Protein AF-A0A8X6HW62-F1 (afdb_monomer)

Organism: Trichonephila clavata (NCBI:txid2740835)

Nearest PDB structures (foldseek):
  3idh-assembly1_A  TM=6.284E-01  e=1.999E+00  Homo sapiens
  3taz-assembly1_B  TM=3.962E-01  e=6.590E-01  Pyrococcus furiosus DSM 3638
  3vey-assembly1_A  TM=6.146E-01  e=5.395E+00  Homo sapiens
  8joh-assembly5_C  TM=4.429E-01  e=4.801E+00  Echinococcus multilocularis
  4r80-assembly2_B  TM=2.470E-01  e=3.190E+00  synthetic construct

pLDDT: mean 83.11, std 15.18, range [34.59, 95.94]

Secondary structure (DSSP, 8-state):
-HHHHHTT--TTSPPPHHHHHHHHHHHHHGGGGGG----S----S--SEEEEEEEEEE-SSEEEEEEEEEEEETTEEEEEEEEEEEEEPPSS---GGGG------

InterPro domains:
  IPR008042 Retrotransposon Pao-like, RNAseH-like domain [PF05380] (1-98)

Solvent-accessible surface area (backbone atoms only — not comparable to full-atom values): 6805 Å² total; per-residue (Å²): 110,75,64,44,61,74,67,66,59,53,96,90,52,85,68,57,69,72,58,45,52,54,48,54,57,54,56,66,54,53,67,55,55,82,72,63,79,80,71,85,73,84,76,73,90,78,63,82,46,76,48,79,47,76,48,75,50,76,54,92,62,30,38,36,40,38,35,30,40,38,37,29,40,97,89,45,77,48,79,43,75,74,49,73,53,74,47,73,43,68,93,63,92,65,60,86,81,68,72,78,74,84,77,84,128

Mean predicted aligned error: 8.48 Å

Structure (mmCIF, N/CA/C/O backbone):
data_AF-A0A8X6HW62-F1
#
_entry.id   AF-A0A8X6HW62-F1
#
loop_
_atom_site.group_PDB
_atom_site.id
_atom_site.type_symbol
_atom_site.label_atom_id
_atom_site.label_alt_id
_atom_site.label_comp_id
_atom_site.label_asym_id
_atom_site.label_entity_id
_atom_site.label_seq_id
_atom_site.pdbx_PDB_ins_code
_atom_site.Cartn_x
_atom_site.Cartn_y
_atom_site.Cartn_z
_atom_site.occupancy
_atom_site.B_iso_or_equiv
_atom_site.auth_seq_id
_atom_site.auth_comp_id
_atom_site.auth_asym_id
_atom_site.auth_atom_id
_atom_site.pdbx_PDB_model_num
ATOM 1 N N . MET A 1 1 ? 10.039 4.108 -13.594 1.00 81.81 1 MET A N 1
ATOM 2 C CA . MET A 1 1 ? 10.764 2.827 -13.766 1.00 81.81 1 MET A CA 1
ATOM 3 C C . MET A 1 1 ? 10.181 1.909 -14.836 1.00 81.81 1 MET A C 1
ATOM 5 O O . MET A 1 1 ? 10.960 1.444 -15.649 1.00 81.81 1 MET A O 1
ATOM 9 N N . GLN A 1 2 ? 8.861 1.694 -14.941 1.00 85.00 2 GLN A N 1
ATOM 10 C CA . GLN A 1 2 ? 8.278 0.915 -16.060 1.00 85.00 2 GLN A CA 1
ATOM 11 C C . GLN A 1 2 ? 8.669 1.465 -17.456 1.00 85.00 2 GLN A C 1
ATOM 13 O O . GLN A 1 2 ? 8.754 0.726 -18.431 1.00 85.00 2 GLN A O 1
ATOM 18 N N . GLU A 1 3 ? 8.946 2.769 -17.545 1.00 85.62 3 GLU A N 1
ATOM 19 C CA . GLU A 1 3 ? 9.526 3.431 -18.723 1.00 85.62 3 GLU A CA 1
ATOM 20 C C . GLU A 1 3 ? 10.908 2.879 -19.119 1.00 85.62 3 GLU A C 1
ATOM 22 O O . GLU A 1 3 ? 11.149 2.702 -20.307 1.00 85.62 3 GLU A O 1
ATOM 27 N N . ALA A 1 4 ? 11.777 2.537 -18.161 1.00 88.31 4 ALA A N 1
ATOM 28 C CA . ALA A 1 4 ? 13.085 1.942 -18.450 1.00 88.31 4 ALA A CA 1
ATOM 29 C C . ALA A 1 4 ? 12.931 0.558 -19.099 1.00 88.31 4 ALA A C 1
ATOM 31 O O . ALA A 1 4 ? 13.599 0.248 -20.082 1.00 88.31 4 ALA A O 1
ATOM 32 N N . TRP A 1 5 ? 11.959 -0.233 -18.627 1.00 85.50 5 TRP A N 1
ATOM 33 C CA . TRP A 1 5 ? 11.608 -1.516 -19.245 1.00 85.50 5 TRP A CA 1
ATOM 34 C C . TRP A 1 5 ? 11.034 -1.344 -20.656 1.00 85.50 5 TRP A C 1
ATOM 36 O O . TRP A 1 5 ? 11.362 -2.129 -21.542 1.00 85.50 5 TRP A O 1
ATOM 46 N N . ARG A 1 6 ? 10.218 -0.303 -20.903 1.00 84.56 6 ARG A N 1
ATOM 47 C CA . ARG A 1 6 ? 9.771 0.042 -22.271 1.00 84.56 6 ARG A CA 1
ATOM 48 C C . ARG A 1 6 ? 10.945 0.393 -23.178 1.00 84.56 6 ARG A C 1
ATOM 50 O O . ARG A 1 6 ? 10.948 -0.017 -24.334 1.00 84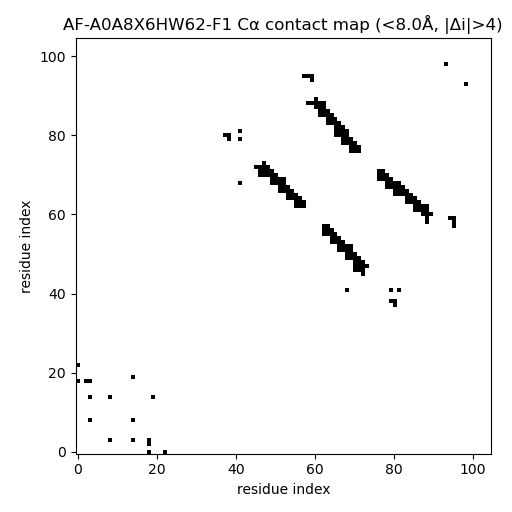.56 6 ARG A O 1
ATOM 57 N N . GLY A 1 7 ? 11.920 1.123 -22.643 1.00 86.19 7 GLY A N 1
ATOM 58 C CA . GLY A 1 7 ? 13.154 1.478 -23.336 1.00 86.19 7 GLY A CA 1
ATOM 59 C C . GLY A 1 7 ? 14.114 0.308 -23.549 1.00 86.19 7 GLY A C 1
ATOM 60 O O . GLY A 1 7 ? 15.124 0.503 -24.209 1.00 86.19 7 GLY A O 1
ATOM 61 N N . LYS A 1 8 ? 13.805 -0.890 -23.018 1.00 87.44 8 LYS A N 1
ATOM 62 C CA . LYS A 1 8 ? 14.682 -2.073 -23.029 1.00 87.44 8 LYS A CA 1
ATOM 63 C C . LYS A 1 8 ? 16.088 -1.778 -22.490 1.00 87.44 8 LYS A C 1
ATOM 65 O O . LYS A 1 8 ? 17.051 -2.379 -22.946 1.00 87.44 8 LYS A O 1
ATOM 70 N N . ILE A 1 9 ? 16.175 -0.861 -21.528 1.00 89.19 9 ILE A N 1
ATOM 71 C CA . ILE A 1 9 ? 17.438 -0.475 -20.904 1.00 89.19 9 ILE A CA 1
ATOM 72 C C . ILE A 1 9 ? 17.918 -1.642 -20.042 1.00 89.19 9 ILE A C 1
ATOM 74 O O . ILE A 1 9 ? 17.146 -2.175 -19.233 1.00 89.19 9 ILE A O 1
ATOM 78 N N . GLY A 1 10 ? 19.169 -2.050 -20.248 1.00 88.31 10 GLY A N 1
ATOM 79 C CA . GLY A 1 10 ? 19.820 -3.101 -19.472 1.00 88.31 10 GLY A CA 1
ATOM 80 C C . GLY A 1 10 ? 19.971 -2.729 -17.993 1.00 88.31 10 GLY A C 1
ATOM 81 O O . GLY A 1 10 ? 19.949 -1.559 -17.623 1.00 88.31 10 GLY A O 1
ATOM 82 N N . TRP A 1 11 ? 20.137 -3.730 -17.125 1.00 87.31 11 TRP A N 1
ATOM 83 C CA . TRP A 1 11 ? 20.316 -3.502 -15.682 1.00 87.31 11 TRP A CA 1
ATOM 84 C C . TRP A 1 11 ? 21.613 -2.757 -15.343 1.00 87.31 11 TRP A C 1
ATOM 86 O O . TRP A 1 11 ? 21.635 -1.999 -14.377 1.00 87.31 11 TRP A O 1
ATOM 96 N N . ASP A 1 12 ? 22.653 -2.946 -16.156 1.00 91.31 12 ASP A N 1
ATOM 97 C CA . ASP A 1 12 ? 23.968 -2.313 -15.999 1.00 91.31 12 ASP A CA 1
ATOM 98 C C . ASP A 1 12 ? 24.146 -1.075 -16.899 1.00 91.31 12 ASP A C 1
ATOM 100 O O . ASP A 1 12 ? 25.214 -0.463 -16.928 1.00 91.31 12 ASP A O 1
ATOM 104 N N . GLU A 1 13 ? 23.117 -0.704 -17.666 1.00 91.44 13 GLU A N 1
ATOM 105 C CA . GLU A 1 13 ? 23.168 0.444 -18.569 1.00 91.44 13 GLU A CA 1
ATOM 106 C C . GLU A 1 13 ? 22.833 1.750 -17.843 1.00 91.44 13 GLU A C 1
ATOM 108 O O . GLU A 1 13 ? 22.005 1.808 -16.930 1.00 91.44 13 GLU A O 1
ATOM 113 N N . VAL A 1 14 ? 23.466 2.837 -18.286 1.00 90.50 14 VAL A N 1
ATOM 114 C CA . VAL A 1 14 ? 23.213 4.171 -17.738 1.00 90.50 14 VAL A CA 1
ATOM 115 C C . VAL A 1 14 ? 21.796 4.615 -18.102 1.00 90.50 14 VAL A C 1
ATOM 117 O O . VAL A 1 14 ? 21.412 4.636 -19.272 1.00 90.50 14 VAL A O 1
ATOM 120 N N . LEU A 1 15 ? 21.019 5.006 -17.089 1.00 91.88 15 LEU A N 1
ATOM 121 C CA . LEU A 1 15 ? 19.681 5.551 -17.293 1.00 91.88 15 LEU A CA 1
ATOM 122 C C . LEU A 1 15 ? 19.750 6.930 -17.975 1.00 91.88 15 LEU A C 1
ATOM 124 O O . LEU A 1 15 ? 20.575 7.759 -17.593 1.00 91.88 15 LEU A O 1
ATOM 128 N N . PRO A 1 16 ? 18.836 7.228 -18.917 1.00 93.88 16 PRO A N 1
ATOM 129 C CA . PRO A 1 16 ? 18.599 8.583 -19.394 1.00 93.88 16 PRO A CA 1
ATOM 130 C C . PRO A 1 16 ? 18.372 9.552 -18.233 1.00 93.88 16 PRO A C 1
ATOM 132 O O . PRO A 1 16 ? 17.716 9.203 -17.244 1.00 93.88 16 PRO A O 1
ATOM 135 N N . VAL A 1 17 ? 18.867 10.781 -18.382 1.00 93.94 17 VAL A N 1
ATOM 136 C CA . VAL A 1 17 ? 18.878 11.815 -17.333 1.00 93.94 17 VAL A CA 1
ATOM 137 C C . VAL A 1 17 ? 17.485 12.041 -16.736 1.00 93.94 17 VAL A C 1
ATOM 139 O O . VAL A 1 17 ? 17.327 12.196 -15.525 1.00 93.94 17 VAL A O 1
ATOM 142 N N . GLU A 1 18 ? 16.443 11.998 -17.563 1.00 92.06 18 GLU A N 1
ATOM 143 C CA . GLU A 1 18 ? 15.057 12.194 -17.142 1.00 92.06 18 GLU A CA 1
ATOM 144 C C . GLU A 1 18 ? 14.562 11.052 -16.243 1.00 92.06 18 GLU A C 1
ATOM 146 O O . GLU A 1 18 ? 13.844 11.283 -15.264 1.00 92.06 18 GLU A O 1
ATOM 151 N N . LEU A 1 19 ? 14.942 9.809 -16.558 1.00 91.81 19 LEU A N 1
ATOM 152 C CA . LEU A 1 19 ? 14.580 8.632 -15.768 1.00 91.81 19 LEU A CA 1
ATOM 153 C C . LEU A 1 19 ? 15.359 8.579 -14.461 1.00 91.81 19 LEU A C 1
ATOM 155 O O . LEU A 1 19 ? 14.770 8.271 -13.422 1.00 91.81 19 LEU A O 1
ATOM 159 N N . GLU A 1 20 ? 16.644 8.926 -14.503 1.00 93.81 20 GLU A N 1
ATOM 160 C CA . GLU A 1 20 ? 17.471 9.055 -13.310 1.00 93.81 20 GLU A CA 1
ATOM 161 C C . GLU A 1 20 ? 16.887 10.110 -12.360 1.00 93.81 20 GLU A C 1
ATOM 163 O O . GLU A 1 20 ? 16.722 9.850 -11.167 1.00 93.81 20 GLU A O 1
ATOM 168 N N . HIS A 1 21 ? 16.482 11.272 -12.881 1.00 94.12 21 HIS A N 1
ATOM 169 C CA . HIS A 1 21 ? 15.871 12.324 -12.073 1.00 94.12 21 HIS A CA 1
ATOM 170 C C . HIS A 1 21 ? 14.576 11.854 -11.389 1.00 94.12 21 HIS A C 1
ATOM 172 O O . HIS A 1 21 ? 14.417 12.025 -10.176 1.00 94.12 21 HIS A O 1
ATOM 178 N N . LYS A 1 22 ? 13.670 11.199 -12.136 1.00 91.75 22 LYS A N 1
ATOM 179 C CA . LYS A 1 22 ? 12.438 10.610 -11.576 1.00 91.75 22 LYS A CA 1
ATOM 180 C C . LYS A 1 22 ? 12.748 9.572 -10.495 1.00 91.75 22 LYS A C 1
ATOM 182 O O . LYS A 1 22 ? 12.083 9.550 -9.460 1.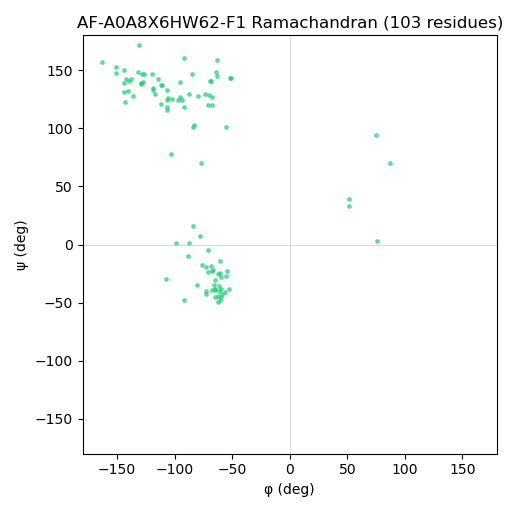00 91.75 22 LYS A O 1
ATOM 187 N N . TYR A 1 23 ? 13.743 8.717 -10.734 1.00 92.38 23 TYR A N 1
ATOM 188 C CA . TYR A 1 23 ? 14.170 7.706 -9.771 1.00 92.38 2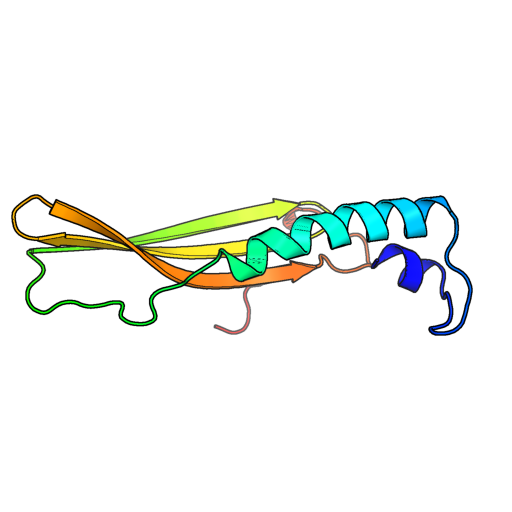3 TYR A CA 1
ATOM 189 C C . TYR A 1 23 ? 14.691 8.348 -8.483 1.00 92.38 23 TYR A C 1
ATOM 191 O O . TYR A 1 23 ? 14.214 8.004 -7.406 1.00 92.38 23 TYR A O 1
ATOM 199 N N . ARG A 1 24 ? 15.589 9.334 -8.580 1.00 94.00 24 ARG A N 1
ATOM 200 C CA . ARG A 1 24 ? 16.139 10.039 -7.412 1.00 94.00 24 ARG A CA 1
ATOM 201 C C . ARG A 1 24 ? 15.064 10.771 -6.612 1.00 94.00 24 ARG A C 1
ATOM 203 O O . ARG A 1 24 ? 15.139 10.826 -5.386 1.00 94.00 24 ARG A O 1
ATOM 210 N N . LEU A 1 25 ? 14.051 11.330 -7.278 1.00 93.25 25 LEU A N 1
ATOM 211 C CA . LEU A 1 25 ? 12.917 11.943 -6.584 1.00 93.25 25 LEU A CA 1
ATOM 212 C C . LEU A 1 25 ? 12.119 10.900 -5.791 1.00 93.25 25 LEU A C 1
ATOM 214 O O . LEU A 1 25 ? 11.806 11.134 -4.626 1.00 93.25 25 LEU A O 1
ATOM 218 N N . TRP A 1 26 ? 11.832 9.746 -6.396 1.00 92.00 26 TRP A N 1
ATOM 219 C CA . TRP A 1 26 ? 11.176 8.632 -5.710 1.00 92.00 26 TRP A CA 1
ATOM 220 C C . TRP A 1 26 ? 12.025 8.096 -4.548 1.00 92.00 26 TRP A C 1
ATOM 222 O O . TRP A 1 26 ? 11.511 7.934 -3.444 1.00 92.00 26 TRP A O 1
ATOM 232 N N . GLU A 1 27 ? 13.330 7.910 -4.748 1.00 93.62 27 GLU A N 1
ATOM 233 C CA . GLU A 1 27 ? 14.270 7.441 -3.724 1.00 93.62 27 GLU A CA 1
ATOM 234 C C . GLU A 1 27 ? 14.249 8.340 -2.479 1.00 93.62 27 GLU A C 1
ATOM 236 O O . GLU A 1 27 ? 14.204 7.849 -1.353 1.00 93.62 27 GLU A O 1
ATOM 241 N N . ARG A 1 28 ? 14.167 9.665 -2.656 1.00 93.25 28 ARG A N 1
ATOM 242 C CA . ARG A 1 28 ? 14.043 10.614 -1.534 1.00 93.25 28 ARG A CA 1
ATOM 243 C C . ARG A 1 28 ? 12.791 10.385 -0.685 1.00 93.25 28 ARG A C 1
ATOM 245 O O . ARG A 1 28 ? 12.808 10.675 0.509 1.00 93.25 28 ARG A O 1
ATOM 252 N N . THR A 1 29 ? 11.717 9.846 -1.265 1.00 91.25 29 THR A N 1
ATOM 253 C CA . THR A 1 29 ? 10.493 9.518 -0.515 1.00 91.25 29 THR A CA 1
ATOM 254 C C . THR A 1 29 ? 10.632 8.251 0.331 1.00 91.25 29 THR A C 1
ATOM 256 O O . THR A 1 29 ? 9.884 8.072 1.290 1.00 91.25 29 THR A O 1
ATOM 259 N N . MET A 1 30 ? 11.628 7.401 0.057 1.00 89.25 30 MET A N 1
ATOM 260 C CA . MET A 1 30 ? 11.808 6.122 0.754 1.00 89.25 30 MET A CA 1
ATOM 261 C C . MET A 1 30 ? 12.061 6.296 2.253 1.00 89.25 30 MET A C 1
ATOM 263 O O . MET A 1 30 ? 11.698 5.426 3.043 1.00 89.25 30 MET A O 1
ATOM 267 N N . HIS A 1 31 ? 12.597 7.445 2.678 1.00 88.94 31 HI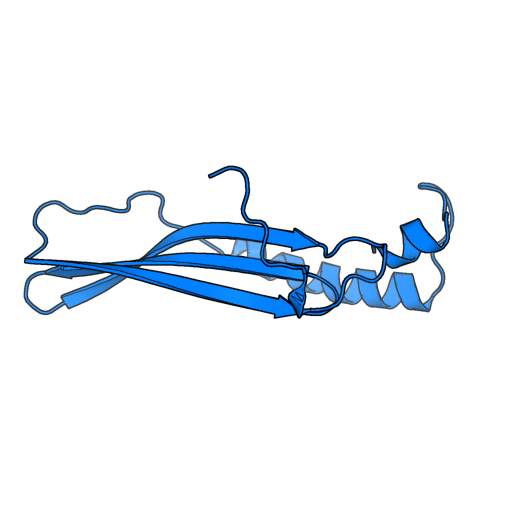S A N 1
ATOM 268 C CA . HIS A 1 31 ? 12.762 7.754 4.098 1.00 88.94 31 HIS A CA 1
ATOM 269 C C . HIS A 1 31 ? 11.427 7.786 4.870 1.00 88.94 31 HIS A C 1
ATOM 271 O O . HIS A 1 31 ? 11.411 7.538 6.071 1.00 88.94 31 HIS A O 1
ATOM 277 N N . PHE A 1 32 ? 10.288 8.039 4.218 1.00 89.12 32 PHE A N 1
ATOM 278 C CA . PHE A 1 32 ? 8.987 7.972 4.891 1.00 89.12 32 PHE A CA 1
ATOM 279 C C . PHE A 1 32 ? 8.570 6.541 5.241 1.00 89.12 32 PHE A C 1
ATOM 281 O O . PHE A 1 32 ? 7.809 6.351 6.188 1.00 89.12 32 PHE A O 1
ATOM 288 N N . MET A 1 33 ? 9.092 5.528 4.542 1.00 87.19 33 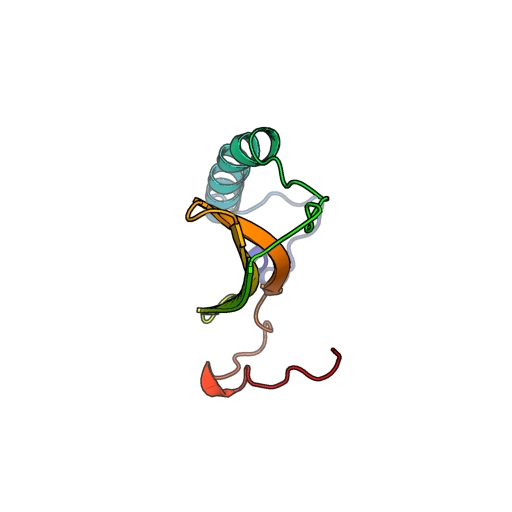MET A N 1
ATOM 289 C CA . MET A 1 33 ? 8.738 4.136 4.822 1.00 87.19 33 MET A CA 1
ATOM 290 C C . MET A 1 33 ? 9.227 3.680 6.195 1.00 87.19 33 MET A C 1
ATOM 292 O O . MET A 1 33 ? 8.521 2.936 6.864 1.00 87.19 33 MET A O 1
ATOM 296 N N . SER A 1 34 ? 10.384 4.164 6.660 1.00 88.12 34 SER A N 1
ATOM 297 C CA . SER A 1 34 ? 10.876 3.832 8.006 1.00 88.12 34 SER A CA 1
ATOM 298 C C . SER A 1 34 ? 9.999 4.416 9.118 1.00 88.12 34 SER A C 1
ATOM 300 O O . SER A 1 34 ? 9.989 3.901 10.232 1.00 88.12 34 SER A O 1
ATOM 302 N N . LYS A 1 35 ? 9.232 5.469 8.810 1.00 88.12 35 LYS A N 1
ATOM 303 C CA . LYS A 1 35 ? 8.258 6.093 9.714 1.00 88.12 35 LYS A CA 1
ATOM 304 C C . LYS A 1 35 ? 6.875 5.442 9.626 1.00 88.12 35 LYS A C 1
ATOM 306 O O . LYS A 1 35 ? 6.012 5.738 10.448 1.00 88.12 35 LYS A O 1
ATOM 311 N N . CYS A 1 36 ? 6.647 4.572 8.642 1.00 86.50 36 CYS A N 1
ATOM 312 C CA . CYS A 1 36 ? 5.380 3.879 8.466 1.00 86.50 36 CYS A CA 1
ATOM 313 C C . CYS A 1 36 ? 5.329 2.649 9.381 1.00 86.50 36 CYS A C 1
ATOM 315 O O . CYS A 1 36 ? 5.932 1.616 9.098 1.00 86.50 36 CYS A O 1
ATOM 317 N N . ALA A 1 37 ? 4.591 2.757 10.486 1.00 86.88 37 ALA A N 1
ATOM 318 C CA . ALA A 1 37 ? 4.316 1.640 11.381 1.00 86.88 37 ALA A CA 1
ATOM 319 C C . ALA A 1 37 ? 2.861 1.186 11.216 1.00 86.88 37 ALA A C 1
ATOM 321 O O . ALA A 1 37 ? 1.930 1.942 11.490 1.00 86.88 37 ALA A O 1
ATOM 322 N N . ILE A 1 38 ? 2.662 -0.063 10.788 1.00 86.06 38 ILE A N 1
ATOM 323 C CA . ILE A 1 38 ? 1.332 -0.666 10.643 1.00 86.06 38 ILE A CA 1
ATOM 324 C C . ILE A 1 38 ? 1.137 -1.673 11.773 1.00 86.06 38 ILE A C 1
ATOM 326 O O . ILE A 1 38 ? 1.842 -2.681 11.864 1.00 86.06 38 ILE A O 1
ATOM 330 N N . SER A 1 39 ? 0.171 -1.403 12.648 1.00 83.75 39 SER A N 1
ATOM 331 C CA . SER A 1 39 ? -0.186 -2.338 13.712 1.00 83.75 39 SER A CA 1
ATOM 332 C C . SER A 1 39 ? -0.822 -3.595 13.120 1.00 83.75 39 SER A C 1
ATOM 334 O O . SER A 1 39 ? -1.870 -3.523 12.486 1.00 83.75 39 SER A O 1
ATOM 336 N N . ARG A 1 40 ? -0.212 -4.761 13.365 1.00 82.25 40 ARG A N 1
ATOM 337 C CA . ARG A 1 40 ? -0.747 -6.063 12.923 1.00 82.25 40 ARG A CA 1
ATOM 338 C C . ARG A 1 40 ? -1.973 -6.517 13.721 1.00 82.25 40 ARG A C 1
ATOM 340 O O . ARG A 1 40 ? -2.716 -7.378 13.262 1.00 82.25 40 ARG A O 1
ATOM 347 N N . ARG A 1 41 ? -2.198 -5.961 14.917 1.00 82.25 41 ARG A N 1
ATOM 348 C CA . ARG A 1 41 ? -3.330 -6.338 15.773 1.00 82.25 41 ARG A CA 1
ATOM 349 C C . ARG A 1 41 ? -4.579 -5.563 15.367 1.00 82.25 41 ARG A C 1
ATOM 351 O O . ARG A 1 41 ? -4.775 -4.413 15.772 1.00 82.25 41 ARG A O 1
ATOM 358 N N . LEU A 1 42 ? -5.454 -6.226 14.621 1.00 75.56 42 LEU A N 1
ATOM 359 C CA . LEU A 1 42 ? -6.715 -5.644 14.164 1.00 75.56 42 LEU A CA 1
ATOM 360 C C . LEU A 1 42 ? -7.727 -5.518 15.304 1.00 75.56 42 LEU A C 1
ATOM 362 O O . LEU A 1 42 ? -8.288 -4.440 15.490 1.00 75.56 42 LEU A O 1
ATOM 366 N N . PHE A 1 43 ? -7.847 -6.540 16.152 1.00 71.88 43 PHE A N 1
ATOM 367 C CA . PHE A 1 43 ? -8.880 -6.577 17.185 1.00 71.88 43 PHE A CA 1
ATOM 368 C C . PHE A 1 43 ? -8.344 -6.334 18.605 1.00 71.88 43 PHE A C 1
ATOM 370 O O . PHE A 1 43 ? -7.340 -6.919 19.022 1.00 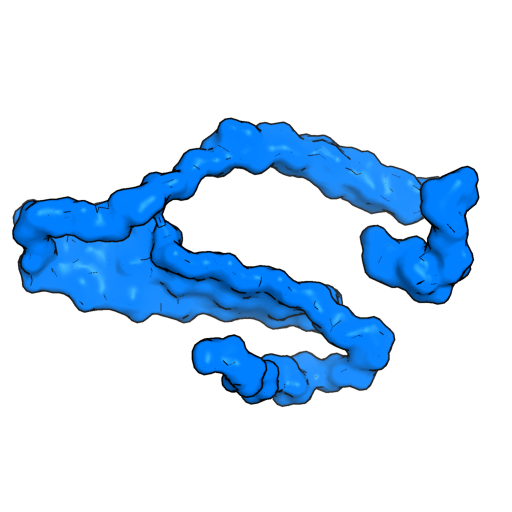71.88 43 PHE A O 1
ATOM 377 N N . ALA A 1 44 ? -9.019 -5.461 19.349 1.00 67.06 44 ALA A N 1
ATOM 378 C CA . ALA A 1 44 ? -9.037 -5.449 20.805 1.00 67.06 44 ALA A CA 1
ATOM 379 C C . ALA A 1 44 ? -10.228 -6.283 21.298 1.00 67.06 44 ALA A C 1
ATOM 381 O O . ALA A 1 44 ? -11.154 -6.571 20.540 1.00 67.06 44 ALA A O 1
ATOM 382 N N . GLU A 1 45 ? -10.176 -6.700 22.555 1.00 67.62 45 GLU A N 1
ATOM 383 C CA . GLU A 1 45 ? -11.301 -7.377 23.191 1.00 67.62 45 GLU A CA 1
ATOM 384 C C . GLU A 1 45 ? -12.387 -6.338 23.486 1.00 67.62 45 GLU A C 1
ATOM 386 O O . GLU A 1 45 ? -12.096 -5.306 24.093 1.00 67.62 45 GLU A O 1
ATOM 391 N N . ASN A 1 46 ? -13.622 -6.644 23.074 1.00 72.19 46 ASN A N 1
ATOM 392 C CA . ASN A 1 46 ? -14.839 -5.841 23.241 1.00 72.19 46 ASN A CA 1
ATOM 393 C C . ASN A 1 46 ? -14.923 -4.624 22.301 1.00 72.19 46 ASN A C 1
ATOM 395 O O . ASN A 1 46 ? -14.426 -3.551 22.619 1.00 72.19 46 ASN A O 1
ATOM 399 N N . TYR A 1 47 ? -15.589 -4.778 21.156 1.00 79.00 47 TYR A N 1
ATOM 400 C CA . TYR A 1 47 ? -16.061 -3.654 20.340 1.00 79.00 47 TYR A CA 1
ATOM 401 C C . TYR A 1 47 ? -17.583 -3.646 20.331 1.00 79.00 47 TYR A C 1
ATOM 403 O O . TYR A 1 47 ? -18.194 -4.713 20.293 1.00 79.00 47 TYR A O 1
ATOM 411 N N . ASP A 1 48 ? -18.162 -2.450 20.353 1.00 80.75 48 ASP A N 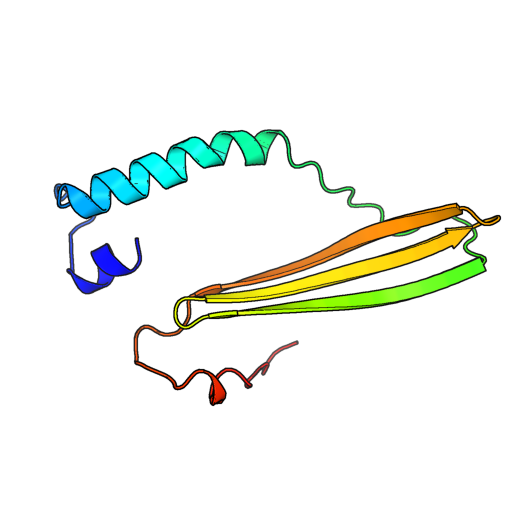1
ATOM 412 C CA . ASP A 1 48 ? -19.610 -2.252 20.297 1.00 80.75 48 ASP A CA 1
ATOM 413 C C . ASP A 1 48 ? -20.113 -2.353 18.848 1.00 80.75 48 ASP A C 1
ATOM 415 O O . ASP A 1 48 ? -21.189 -2.888 18.597 1.00 80.75 48 ASP A O 1
ATOM 419 N N . ASP A 1 49 ? -19.304 -1.882 17.891 1.00 87.38 49 ASP A N 1
ATOM 420 C CA . ASP A 1 49 ? -19.597 -1.927 16.457 1.00 87.38 49 ASP A CA 1
ATOM 421 C C . ASP A 1 49 ? -18.309 -1.996 15.615 1.00 87.38 49 ASP A C 1
ATOM 423 O O . ASP A 1 49 ? -17.239 -1.520 16.029 1.00 87.38 49 ASP A O 1
ATOM 427 N N . PHE A 1 50 ? -18.406 -2.582 14.418 1.00 89.75 50 PHE A N 1
ATOM 428 C CA . PHE A 1 50 ? -17.319 -2.605 13.444 1.00 89.75 50 PHE A CA 1
ATOM 429 C C . PHE A 1 50 ? -17.817 -2.487 12.000 1.00 89.75 50 PHE A C 1
ATOM 431 O O . PHE A 1 50 ? -18.763 -3.146 11.576 1.00 89.75 50 PHE A O 1
ATOM 438 N N . THR A 1 51 ? -17.097 -1.702 11.200 1.00 93.44 51 THR A N 1
ATOM 439 C CA . THR A 1 51 ? -17.342 -1.554 9.763 1.00 93.44 51 THR A CA 1
ATOM 440 C C . THR A 1 51 ? -16.049 -1.695 8.973 1.00 93.44 51 THR A C 1
ATOM 442 O O . THR A 1 51 ? -14.958 -1.338 9.428 1.00 93.44 51 THR A O 1
ATOM 445 N N . VAL A 1 52 ? -16.163 -2.220 7.755 1.00 93.75 52 VAL A N 1
ATOM 446 C CA . VAL A 1 52 ? -15.047 -2.301 6.809 1.00 93.75 52 VAL A CA 1
ATOM 447 C C . VAL A 1 52 ? -15.256 -1.260 5.720 1.0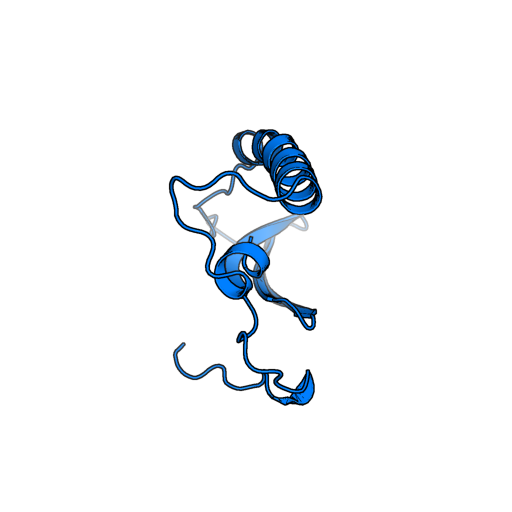0 93.75 52 VAL A C 1
ATOM 449 O O . VAL A 1 52 ? -16.281 -1.256 5.044 1.00 93.75 52 VAL A O 1
ATOM 452 N N . HIS A 1 53 ? -14.267 -0.389 5.542 1.00 95.62 53 HIS A N 1
ATOM 453 C CA . HIS A 1 53 ? -14.256 0.628 4.497 1.00 95.62 53 HIS A CA 1
ATOM 454 C C . HIS A 1 53 ? -13.168 0.301 3.483 1.00 95.62 53 HIS A C 1
ATOM 456 O O . HIS A 1 53 ? -11.992 0.212 3.836 1.00 95.62 53 HIS A O 1
ATOM 462 N N . ILE A 1 54 ? -13.559 0.124 2.225 1.00 95.94 54 ILE A N 1
ATOM 463 C CA . ILE A 1 54 ? -12.635 -0.136 1.124 1.00 95.94 54 ILE A CA 1
ATOM 464 C C . ILE A 1 54 ? -12.524 1.135 0.291 1.00 95.94 54 ILE A C 1
ATOM 466 O O . ILE A 1 54 ? -13.528 1.671 -0.171 1.00 95.94 54 ILE A O 1
ATOM 470 N N . PHE A 1 55 ? -11.294 1.595 0.097 1.00 95.06 55 PHE A N 1
ATOM 471 C CA . PHE A 1 55 ? -10.960 2.695 -0.794 1.00 95.06 55 PHE A CA 1
ATOM 472 C C . PHE A 1 55 ? -10.195 2.136 -1.981 1.00 95.06 55 PHE A C 1
ATOM 474 O O . PHE A 1 55 ? -9.318 1.287 -1.816 1.00 95.06 55 PHE A O 1
ATOM 481 N N . THR A 1 56 ? -10.521 2.617 -3.173 1.00 94.00 56 THR A N 1
ATOM 482 C CA . THR A 1 56 ? -9.855 2.222 -4.411 1.00 94.00 56 THR A CA 1
ATOM 483 C C . THR A 1 56 ? -9.424 3.458 -5.174 1.00 94.00 56 THR A C 1
ATOM 485 O O . THR A 1 56 ? -10.195 4.409 -5.285 1.00 94.00 56 THR A O 1
ATOM 488 N N . ASP A 1 57 ? -8.222 3.415 -5.731 1.00 92.00 57 ASP A N 1
ATOM 489 C CA . ASP A 1 57 ? -7.707 4.424 -6.646 1.00 92.00 57 ASP A CA 1
ATOM 490 C C . ASP A 1 57 ? -7.217 3.735 -7.922 1.00 92.00 57 ASP A C 1
ATOM 492 O O . ASP A 1 57 ? -6.635 2.648 -7.880 1.00 92.00 57 ASP A O 1
ATOM 496 N N . ALA A 1 58 ? -7.481 4.348 -9.068 1.00 89.50 58 ALA A N 1
ATOM 497 C CA . ALA A 1 58 ? -7.110 3.815 -10.363 1.00 89.50 58 ALA A CA 1
ATOM 498 C C . ALA A 1 58 ? -6.701 4.948 -11.299 1.00 89.50 58 ALA A C 1
ATOM 500 O O . ALA A 1 58 ? -7.404 5.937 -11.487 1.00 89.50 58 ALA A O 1
ATOM 501 N N . SER A 1 59 ? -5.558 4.756 -11.940 1.00 86.94 59 SER A N 1
ATOM 502 C CA . SER A 1 59 ? -5.008 5.646 -12.950 1.00 86.94 59 SER A CA 1
ATOM 503 C C . SER A 1 59 ? -4.598 4.841 -14.178 1.00 86.94 59 SER A C 1
ATOM 505 O O . SER A 1 59 ? -4.517 3.612 -14.148 1.00 86.94 59 SER A O 1
ATOM 507 N N . ALA A 1 60 ? -4.233 5.539 -15.251 1.00 83.38 60 ALA A N 1
ATOM 508 C CA . ALA A 1 60 ? -3.650 4.910 -16.435 1.00 83.38 60 ALA A CA 1
ATOM 509 C C . ALA A 1 60 ? -2.326 4.160 -16.154 1.00 83.38 60 ALA A C 1
ATOM 511 O O . ALA A 1 60 ? -1.869 3.396 -17.000 1.00 83.38 60 ALA A O 1
ATOM 512 N N . TYR A 1 61 ? -1.694 4.384 -14.996 1.00 83.75 61 TYR A N 1
ATOM 513 C CA . TYR A 1 61 ? -0.380 3.830 -14.657 1.00 83.75 61 TYR A CA 1
ATOM 514 C C . TYR A 1 61 ? -0.431 2.723 -13.605 1.00 83.75 61 TYR A C 1
ATOM 516 O O . TYR A 1 61 ? 0.438 1.851 -13.589 1.00 83.75 61 TYR A O 1
ATOM 524 N N . ALA A 1 62 ? -1.411 2.764 -12.708 1.00 88.69 62 ALA A N 1
ATOM 525 C CA . ALA A 1 62 ? -1.531 1.843 -11.588 1.00 88.69 62 ALA A CA 1
ATOM 526 C C . ALA A 1 62 ? -2.943 1.873 -11.011 1.00 88.69 62 ALA A C 1
ATOM 528 O O . ALA A 1 62 ? -3.645 2.876 -11.123 1.00 88.69 62 ALA A O 1
ATOM 529 N N . TYR A 1 63 ? -3.305 0.789 -10.339 1.00 91.56 63 TYR A N 1
ATOM 530 C CA . TYR A 1 63 ? -4.500 0.692 -9.517 1.00 91.56 63 TYR A CA 1
ATOM 531 C C . TYR A 1 63 ? -4.125 0.175 -8.130 1.00 91.56 63 TYR A C 1
ATOM 533 O O . TYR A 1 63 ? -3.186 -0.611 -7.963 1.00 91.56 63 TYR A O 1
ATOM 541 N N . ALA A 1 64 ? -4.851 0.640 -7.126 1.00 93.44 64 ALA A N 1
ATOM 542 C CA . ALA A 1 64 ? -4.631 0.303 -5.737 1.00 93.44 64 ALA A CA 1
ATOM 543 C C . ALA A 1 64 ? -5.958 0.207 -4.986 1.00 93.44 64 ALA A C 1
ATOM 545 O O . ALA A 1 64 ? -6.931 0.884 -5.306 1.00 93.44 64 ALA A O 1
ATOM 546 N N . ALA A 1 65 ? -5.977 -0.639 -3.965 1.00 95.44 65 ALA A N 1
ATOM 547 C CA . ALA A 1 65 ? -7.075 -0.758 -3.028 1.00 95.44 65 ALA A CA 1
ATOM 548 C C . ALA A 1 65 ? -6.532 -0.896 -1.604 1.00 95.44 65 ALA A C 1
ATOM 550 O O . ALA A 1 65 ? -5.522 -1.569 -1.375 1.00 95.44 65 ALA A O 1
ATOM 551 N N . CYS A 1 66 ? -7.221 -0.287 -0.646 1.00 95.25 66 CYS A N 1
ATOM 552 C CA . CYS A 1 66 ? -6.929 -0.388 0.778 1.00 95.25 66 CYS A CA 1
ATOM 553 C C . CYS A 1 66 ? -8.225 -0.589 1.565 1.00 95.25 66 CYS A C 1
ATOM 555 O O . CYS A 1 66 ? -9.183 0.167 1.427 1.00 95.25 66 CYS A O 1
ATOM 557 N N . ALA A 1 67 ? -8.238 -1.622 2.402 1.00 95.06 67 ALA A N 1
ATOM 558 C CA . ALA A 1 67 ? -9.327 -1.946 3.305 1.00 95.06 67 ALA A CA 1
ATOM 559 C C . ALA A 1 67 ? -8.957 -1.508 4.724 1.00 95.06 67 ALA A C 1
ATOM 561 O O . ALA A 1 67 ? -7.924 -1.917 5.263 1.00 95.06 67 ALA A O 1
ATOM 562 N N . PHE A 1 68 ? -9.817 -0.704 5.336 1.00 93.81 68 PHE A N 1
ATOM 563 C CA . PHE A 1 68 ? -9.697 -0.260 6.715 1.00 93.81 68 PHE A CA 1
ATOM 564 C C . PHE A 1 68 ? -10.802 -0.870 7.564 1.00 93.81 68 PHE A C 1
ATOM 566 O O . PHE A 1 68 ? -11.966 -0.892 7.170 1.00 93.81 68 PHE A O 1
ATOM 573 N N . LEU A 1 69 ? -10.430 -1.324 8.754 1.00 92.50 69 LEU A N 1
ATOM 574 C CA . LEU A 1 69 ? -11.360 -1.693 9.806 1.00 92.50 69 LEU A CA 1
ATOM 575 C C . LEU A 1 69 ? -11.589 -0.471 10.692 1.00 92.50 69 LEU A C 1
ATOM 577 O O . LEU A 1 69 ? -10.641 0.028 11.303 1.00 92.50 69 LEU A O 1
ATOM 581 N N . ARG A 1 70 ? -12.830 -0.001 10.764 1.00 92.75 70 ARG A N 1
ATOM 582 C CA . ARG A 1 70 ? -13.283 0.970 11.758 1.00 92.75 70 ARG A CA 1
ATOM 583 C C . ARG A 1 70 ? -13.943 0.186 12.884 1.00 92.75 70 ARG A C 1
ATOM 585 O O . ARG A 1 70 ? -14.880 -0.561 12.634 1.00 92.75 70 ARG A O 1
ATOM 592 N N . CYS A 1 71 ? -13.472 0.376 14.106 1.00 90.94 71 CYS A N 1
ATOM 593 C CA . CYS A 1 71 ? -14.096 -0.178 15.300 1.00 90.94 71 CYS A CA 1
ATOM 594 C C . CYS A 1 71 ? -14.512 0.945 16.238 1.00 90.94 71 CYS A C 1
ATOM 596 O O . CYS A 1 71 ? -13.795 1.943 16.361 1.00 90.94 71 CYS A O 1
ATOM 598 N N . GLU A 1 72 ? -15.613 0.740 16.947 1.00 90.19 72 GLU A N 1
ATOM 599 C CA . GLU A 1 72 ? -16.077 1.629 18.002 1.00 90.19 72 GLU A CA 1
ATOM 600 C C . GLU A 1 72 ? -16.130 0.887 19.340 1.00 90.19 72 GLU A C 1
ATOM 602 O O . GLU A 1 72 ? -16.597 -0.249 19.417 1.00 90.19 72 GLU A O 1
ATOM 607 N N . PHE A 1 73 ? -15.601 1.510 20.391 1.00 88.19 73 PHE A N 1
ATOM 608 C CA . PHE A 1 73 ? -15.698 1.006 21.759 1.00 88.19 73 PHE A CA 1
ATOM 609 C C . PHE A 1 73 ? -15.864 2.166 22.729 1.00 88.19 73 PHE A C 1
ATOM 611 O O . PHE A 1 73 ? -15.015 3.060 22.773 1.00 88.19 73 PHE A O 1
ATOM 618 N N . LYS A 1 74 ? -16.944 2.158 23.518 1.00 88.50 74 LYS A N 1
ATOM 619 C CA . LYS A 1 74 ? -17.256 3.207 24.505 1.00 88.50 74 LYS A CA 1
ATOM 620 C C . LYS A 1 74 ? -17.217 4.622 23.902 1.00 88.50 74 LYS A C 1
ATOM 622 O O . LYS A 1 74 ? -16.707 5.553 24.521 1.00 88.50 74 LYS A O 1
ATOM 627 N N . GLY A 1 75 ? -17.708 4.768 22.668 1.00 87.38 75 GLY A N 1
ATOM 628 C CA . GLY A 1 75 ? -17.709 6.030 21.916 1.00 87.38 75 GLY A CA 1
ATOM 629 C C . GLY A 1 75 ? -16.351 6.449 21.333 1.00 87.38 75 GLY A C 1
ATOM 630 O O . GLY A 1 75 ? -16.253 7.513 20.723 1.00 87.38 75 GLY A O 1
ATOM 631 N N . GLN A 1 76 ? -15.293 5.642 21.490 1.00 89.06 76 GLN A N 1
ATOM 632 C CA . GLN A 1 76 ? -14.005 5.871 20.837 1.00 89.06 76 GLN A CA 1
ATOM 633 C C . GLN A 1 76 ? -13.924 5.099 19.520 1.00 89.06 76 GLN A C 1
ATOM 635 O O . GLN A 1 76 ? -14.026 3.872 19.493 1.00 89.06 76 GLN A O 1
ATOM 640 N N . VAL A 1 77 ? -13.657 5.823 18.433 1.00 90.56 77 VAL A N 1
ATOM 641 C CA . VAL A 1 77 ? -13.475 5.245 17.099 1.00 90.56 77 VAL A CA 1
ATOM 642 C C . VAL A 1 77 ? -11.992 5.023 16.824 1.00 90.56 77 VAL A C 1
ATOM 644 O O . VAL A 1 77 ? -11.186 5.947 16.912 1.00 90.56 77 VAL A O 1
ATOM 647 N N . THR A 1 78 ? -11.631 3.799 16.445 1.00 89.81 78 THR A N 1
ATOM 648 C CA . THR A 1 78 ? -10.287 3.447 15.972 1.00 89.81 78 THR A CA 1
ATOM 649 C C . THR A 1 78 ? -10.367 2.943 14.540 1.00 89.81 78 THR A C 1
ATOM 651 O O . THR A 1 78 ? -11.201 2.098 14.228 1.00 89.81 78 THR A O 1
ATOM 654 N N . VAL A 1 79 ? -9.469 3.414 13.675 1.00 91.06 79 VAL A N 1
ATOM 655 C CA . VAL A 1 79 ? -9.365 2.951 12.286 1.00 91.06 79 VAL A CA 1
ATOM 656 C C . VAL A 1 79 ? -8.006 2.299 12.072 1.00 91.06 79 VAL A C 1
ATOM 658 O O . VAL A 1 79 ? -6.975 2.873 12.420 1.00 91.06 79 VAL A O 1
ATOM 661 N N . LYS A 1 80 ? -7.994 1.089 11.511 1.00 90.81 80 LYS A N 1
ATOM 662 C CA . LYS A 1 80 ? -6.773 0.315 11.254 1.00 90.81 80 LYS A CA 1
ATOM 663 C C . LYS A 1 80 ? -6.741 -0.175 9.818 1.00 90.81 80 LYS A C 1
ATOM 665 O O . LYS A 1 80 ? -7.752 -0.641 9.302 1.00 90.81 80 LYS A O 1
ATOM 670 N N . LEU A 1 81 ? -5.571 -0.113 9.188 1.00 92.12 81 LEU A N 1
ATOM 671 C CA . LEU A 1 81 ? -5.364 -0.717 7.876 1.00 92.12 81 LEU A CA 1
ATOM 672 C C . LEU A 1 81 ? -5.360 -2.245 8.017 1.00 92.12 81 LEU A C 1
ATOM 674 O O . LEU A 1 81 ? -4.528 -2.797 8.734 1.00 92.12 81 LEU A O 1
ATOM 678 N N . MET A 1 82 ? -6.290 -2.908 7.336 1.00 91.69 82 MET A N 1
ATOM 679 C CA . MET A 1 82 ? -6.444 -4.362 7.346 1.00 91.69 82 MET A CA 1
ATOM 680 C C . MET A 1 82 ? -5.651 -5.009 6.212 1.00 91.69 82 MET A C 1
ATOM 682 O O . MET A 1 82 ? -4.907 -5.962 6.427 1.00 91.69 82 MET A O 1
ATOM 686 N N . ALA A 1 83 ? -5.799 -4.464 5.007 1.00 92.00 83 ALA A N 1
ATOM 687 C CA . ALA A 1 83 ? -5.111 -4.931 3.817 1.00 92.00 83 ALA A CA 1
ATOM 688 C C . ALA A 1 83 ? -4.913 -3.771 2.841 1.00 92.00 83 ALA A C 1
ATOM 690 O O . ALA A 1 83 ? -5.755 -2.882 2.738 1.00 92.00 83 ALA A O 1
ATOM 691 N N . ALA A 1 84 ? -3.814 -3.799 2.096 1.00 93.19 84 ALA A N 1
ATOM 692 C CA . ALA A 1 84 ? -3.592 -2.911 0.967 1.00 93.19 84 ALA A CA 1
ATOM 693 C C . ALA A 1 84 ? -2.932 -3.691 -0.165 1.00 93.19 84 ALA A C 1
ATOM 695 O O . ALA A 1 84 ? -2.059 -4.530 0.068 1.00 93.19 84 ALA A O 1
ATOM 696 N N . LYS A 1 85 ? -3.342 -3.407 -1.397 1.00 94.00 85 LYS A N 1
ATOM 697 C CA . LYS A 1 85 ? -2.756 -3.995 -2.595 1.00 94.00 85 LYS A CA 1
ATOM 698 C C . LYS A 1 85 ? -2.668 -2.932 -3.674 1.00 94.00 85 LYS A C 1
ATOM 700 O O . LYS A 1 85 ? -3.644 -2.247 -3.947 1.00 94.00 85 LYS A O 1
ATOM 705 N N . ALA A 1 86 ? -1.508 -2.835 -4.307 1.00 92.56 86 ALA A N 1
ATOM 706 C CA . ALA A 1 86 ? -1.288 -1.994 -5.473 1.00 92.56 86 ALA A CA 1
ATOM 707 C C . ALA A 1 86 ? -0.697 -2.837 -6.602 1.00 92.56 86 ALA A C 1
ATOM 709 O O . ALA A 1 86 ? 0.049 -3.791 -6.357 1.00 92.56 86 ALA A O 1
ATOM 710 N N . ARG A 1 87 ? -1.043 -2.500 -7.841 1.00 89.81 87 ARG A N 1
ATOM 711 C CA . ARG A 1 87 ? -0.517 -3.130 -9.051 1.00 89.81 87 ARG A CA 1
ATOM 712 C C . ARG A 1 87 ? -0.314 -2.069 -10.127 1.00 89.81 87 ARG A C 1
ATOM 714 O O . ARG A 1 87 ? -1.110 -1.144 -10.268 1.00 89.81 87 ARG A O 1
ATOM 721 N N . LEU A 1 88 ? 0.761 -2.215 -10.896 1.00 89.00 88 LEU A N 1
ATOM 722 C CA . LEU A 1 88 ? 0.975 -1.398 -12.088 1.00 89.00 88 LEU A CA 1
ATOM 723 C C . LEU A 1 88 ? -0.050 -1.784 -13.156 1.00 89.00 88 LEU A C 1
ATOM 725 O O . LEU A 1 88 ? -0.351 -2.966 -13.337 1.00 89.00 88 LEU A O 1
ATOM 729 N N . ALA A 1 89 ? -0.560 -0.786 -13.871 1.00 85.56 89 ALA A N 1
ATOM 730 C CA . ALA A 1 89 ? -1.412 -1.018 -15.020 1.00 85.56 89 ALA A CA 1
ATOM 731 C C . ALA A 1 89 ? -0.615 -1.769 -16.107 1.00 85.56 89 ALA A C 1
ATOM 733 O O . ALA A 1 89 ? 0.601 -1.550 -16.254 1.00 85.56 89 ALA A O 1
ATOM 734 N N . PRO A 1 90 ? -1.269 -2.665 -16.868 1.00 79.94 90 PRO A N 1
ATOM 735 C CA . PRO A 1 90 ? -0.632 -3.362 -17.975 1.00 79.94 90 PRO A CA 1
ATOM 736 C C . PRO A 1 90 ? 0.047 -2.387 -18.945 1.00 79.94 90 PRO A C 1
ATOM 738 O O . PRO A 1 90 ? -0.456 -1.308 -19.237 1.00 79.94 90 PRO A O 1
ATOM 741 N N . MET A 1 91 ? 1.202 -2.780 -19.488 1.00 70.94 91 MET A N 1
ATOM 742 C CA . MET A 1 91 ? 1.938 -1.946 -20.453 1.00 70.94 91 MET A CA 1
ATOM 743 C C . MET A 1 91 ? 1.215 -1.815 -21.802 1.00 70.94 91 MET A C 1
ATOM 745 O O . MET A 1 91 ? 1.519 -0.909 -22.577 1.00 70.94 91 MET A O 1
ATOM 749 N N . LYS A 1 92 ? 0.270 -2.718 -22.091 1.00 65.88 92 LYS A N 1
ATOM 750 C CA . LYS A 1 92 ? -0.666 -2.580 -23.208 1.00 65.88 92 LYS A CA 1
ATOM 751 C C . LYS A 1 92 ? -1.765 -1.621 -22.764 1.00 65.88 92 LYS A C 1
ATOM 753 O O . LYS A 1 92 ? -2.341 -1.842 -21.706 1.00 65.88 92 LYS A O 1
ATOM 758 N N . LYS A 1 93 ? -2.033 -0.578 -23.557 1.00 55.44 93 LYS A N 1
ATOM 759 C CA . LYS A 1 93 ? -3.095 0.401 -23.280 1.00 55.44 93 LYS A CA 1
ATOM 760 C C . LYS A 1 93 ? -4.425 -0.336 -23.111 1.00 55.44 93 LYS A C 1
ATOM 762 O O . LYS A 1 93 ? -5.026 -0.734 -24.102 1.00 55.44 93 LYS A O 1
ATOM 767 N N . SER A 1 94 ? -4.849 -0.529 -21.873 1.00 55.16 94 SER A N 1
ATOM 768 C CA . SER A 1 94 ? -6.219 -0.881 -21.534 1.00 55.16 94 SER A CA 1
ATOM 769 C C . SER A 1 94 ? -6.949 0.413 -21.201 1.00 55.16 94 SER A C 1
ATOM 771 O O . SER A 1 94 ? -6.372 1.319 -20.587 1.00 55.16 94 SER A O 1
ATOM 773 N N . THR A 1 95 ? -8.196 0.534 -21.637 1.00 53.12 95 THR A N 1
ATOM 774 C CA . THR A 1 95 ? -9.027 1.682 -21.273 1.00 53.12 95 THR A CA 1
ATOM 775 C C . THR A 1 95 ? -9.226 1.631 -19.757 1.00 53.12 95 THR A C 1
ATOM 777 O O . THR A 1 95 ? -9.257 0.547 -19.181 1.00 53.12 95 THR A O 1
ATOM 780 N N . ILE A 1 96 ? -9.355 2.773 -19.075 1.00 54.81 96 ILE A N 1
ATOM 781 C CA . ILE A 1 96 ? -9.582 2.806 -17.611 1.00 54.81 96 ILE A CA 1
ATOM 782 C C . ILE A 1 96 ? -10.821 1.959 -17.216 1.00 54.81 96 ILE A C 1
ATOM 784 O O . ILE A 1 96 ? -10.884 1.441 -16.106 1.00 54.81 96 ILE A O 1
ATOM 788 N N . GLN A 1 97 ? -11.751 1.734 -18.155 1.00 45.88 97 GLN A N 1
ATOM 789 C CA . GLN A 1 97 ? -12.907 0.836 -18.031 1.00 45.88 97 GLN A CA 1
ATOM 790 C C . GLN A 1 97 ? -12.577 -0.671 -17.954 1.00 45.88 97 GLN A C 1
ATOM 792 O O . GLN A 1 97 ? -13.372 -1.423 -17.399 1.00 45.88 97 GLN A O 1
ATOM 797 N N . ASP A 1 98 ? -11.418 -1.124 -18.436 1.00 51.44 98 ASP A N 1
ATOM 798 C CA . ASP A 1 98 ? -11.065 -2.553 -18.519 1.00 51.44 98 ASP A CA 1
ATOM 799 C C . ASP A 1 98 ? -10.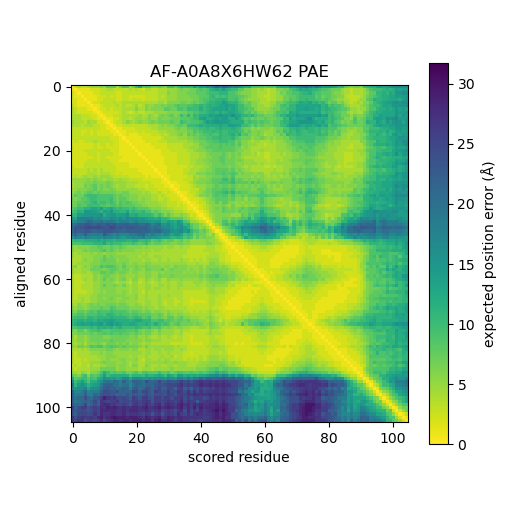398 -3.097 -17.234 1.00 51.44 98 ASP A C 1
ATOM 801 O O . ASP A 1 98 ? -10.026 -4.267 -17.159 1.00 51.44 98 ASP A O 1
ATOM 805 N N . LEU A 1 99 ? -10.234 -2.269 -16.193 1.00 49.69 99 LEU A N 1
ATOM 806 C CA . LEU A 1 99 ? -9.595 -2.646 -14.919 1.00 49.69 99 LEU A CA 1
ATOM 807 C C . LEU A 1 99 ? -10.506 -3.459 -13.978 1.00 49.69 99 LEU A C 1
ATOM 809 O O . LEU A 1 99 ? -10.126 -3.735 -12.841 1.00 49.69 99 LEU A O 1
ATOM 813 N N . ASN A 1 100 ? -11.693 -3.866 -14.434 1.00 44.72 100 ASN A N 1
ATOM 814 C CA . ASN A 1 100 ? -12.712 -4.489 -13.590 1.00 44.72 100 ASN A CA 1
ATOM 815 C C . ASN A 1 100 ? -12.547 -6.007 -13.366 1.00 44.72 100 ASN A C 1
ATOM 817 O O . ASN A 1 100 ? -13.479 -6.661 -12.910 1.00 44.72 100 ASN A O 1
ATOM 821 N N . CYS A 1 101 ? -11.385 -6.597 -13.653 1.00 39.06 101 CYS A N 1
ATOM 822 C CA . CYS A 1 101 ? -11.144 -8.024 -13.413 1.00 39.06 101 CYS A CA 1
ATOM 823 C C . CYS A 1 101 ? -10.287 -8.254 -12.164 1.00 39.06 101 CYS A C 1
ATOM 825 O O . CYS A 1 101 ? -9.094 -8.560 -12.226 1.00 39.06 101 CYS A O 1
ATOM 827 N N . TRP A 1 102 ? -10.939 -8.135 -11.009 1.00 43.31 102 TRP A N 1
ATOM 828 C CA . TRP A 1 102 ? -10.536 -8.831 -9.790 1.00 43.31 102 TRP A CA 1
ATOM 829 C C . TRP A 1 102 ? -10.973 -10.303 -9.884 1.00 43.31 102 TRP A C 1
ATOM 831 O O . TRP A 1 102 ? -11.892 -10.727 -9.193 1.00 43.31 102 TRP A O 1
ATOM 841 N N . GLU A 1 103 ? -10.334 -11.091 -10.750 1.00 39.19 103 GLU A N 1
ATOM 842 C CA . GLU A 1 103 ? -10.329 -12.549 -10.587 1.00 39.19 103 GLU A CA 1
ATOM 843 C C . GLU A 1 103 ? -9.153 -12.916 -9.672 1.00 39.19 103 GLU A C 1
ATOM 845 O O . GLU A 1 103 ? -8.019 -12.498 -9.917 1.00 39.19 103 GLU A O 1
ATOM 850 N N . GLN A 1 104 ? -9.438 -13.709 -8.634 1.00 34.59 104 GLN A N 1
ATOM 851 C CA . GLN A 1 104 ? -8.557 -14.136 -7.530 1.00 34.59 104 GLN A CA 1
ATOM 852 C C . GLN A 1 104 ? -8.501 -13.171 -6.329 1.00 34.59 104 GLN A C 1
ATOM 854 O O . GLN A 1 104 ? -7.478 -12.531 -6.052 1.00 34.59 104 GLN A O 1
ATOM 859 N N . LEU A 1 105 ? -9.625 -13.114 -5.602 1.00 39.94 105 LEU A N 1
ATOM 860 C CA . LEU A 1 105 ? -9.614 -13.107 -4.133 1.00 39.94 105 LEU A CA 1
ATOM 861 C C . LEU A 1 105 ? -9.469 -14.547 -3.632 1.00 39.94 105 LEU A C 1
ATOM 863 O O . LEU A 1 105 ? -10.123 -15.426 -4.237 1.00 39.94 105 LEU A O 1
#

Radius of gyration: 19.32 Å; Cα contacts (8 Å, |Δi|>4): 108; chains: 1; bounding box: 44×26×48 Å

Sequence (105 aa):
MQEAWRGKIGWDEVLPVELEHKYRLWERTMHFMSKCAISRRLFAENYDDFTVHIFTDASAYAYAACAFLRCEFKGQVTVKLMAAKARLAPMKKSTIQDLNCWEQL

Foldseek 3Di:
DVVCVVVVADPPHDDDPVVVVVVVVVVVCVVVVVVDDADPDQDDPDFPDKDKDKDWDDDQFKIKIWIWIWTHDPNDIDIHTPDIDMDTDDPPRDPSVVPPDPDDD